Protein AF-A0A7C5H0T4-F1 (afdb_monomer)

Radius of gyration: 26.56 Å; Cα contacts (8 Å, |Δi|>4): 107; chains: 1; bounding box: 60×42×77 Å

Foldseek 3Di:
DDVVVVVVVLVVLVVVLVVLVVVVVCPPPPPAAEDEPVVVLVCLVVLQWAEWEDEPQKIWTAGPVGHIHIYGHDPDDPCVVVSNVVSVHHYHYDYHPPPPVVVVVVSVCSVVVVVVVVVVVVVVVVVVPPPPPPDD

Sequence (136 aa):
MNDLTKNILVWLVIAIVMMAVFSNFSMTNNQSKDMSYSEFLNMVDAEQVSKVEIDGRTVTWETTSGEKYQTFAPPQDDKLIDDLLAHKVNVIATPPEKRSLLVEILINWIPFLLIIGLWIYIMRQMQGGGGRGGAM

Solvent-accessible surface area (backbone atoms only — not comparable to full-atom values): 7922 Å² total; per-residue (Å²): 136,57,71,64,62,57,50,50,51,55,52,49,52,51,50,54,50,50,51,52,55,54,54,58,69,59,73,76,61,77,81,46,47,82,45,56,54,69,59,50,50,53,34,43,78,65,62,40,41,46,34,37,37,41,40,94,49,42,37,39,35,26,31,71,88,68,53,50,32,29,29,61,58,68,100,80,62,83,55,56,64,56,55,36,54,74,58,68,31,45,76,42,78,49,75,70,81,70,70,52,65,69,58,54,53,53,59,68,41,48,67,55,53,49,52,50,52,50,50,53,51,50,54,56,53,55,67,72,66,68,81,83,80,77,87,133

Nearest PDB structures (foldseek):
  2muy-assembly1_A  TM=8.952E-01  e=8.027E-10  Escherichia coli
  7vhp-assembly1_t  TM=9.736E-01  e=2.621E-08  Escherichia coli
  7wi3-assembly1_U  TM=8.104E-01  e=5.687E-08  Escherichia coli K-12
  7wi3-assembly1_r  TM=8.096E-01  e=1.597E-07  Escherichia coli K-12
  7wi3-assembly1_q  TM=7.990E-01  e=1.818E-07  Escherichia coli K-12

Secondary structure (DSSP, 8-state):
--HHHHHHHHHHHHHHHHHHHHHHHGGG---PEE--HHHHHHHHHTT-EEEEEEETTEEEEEETT--EEEEE--TT-SSHHHHHHHTT-EEEEPPP----HHHHHHHHHHHHHHHHHHHHHHHHHHHTTSTT-S--

pLDDT: mean 78.21, std 13.03, range [47.81, 93.38]

Structure (mmCIF, N/CA/C/O backbone):
data_AF-A0A7C5H0T4-F1
#
_entry.id   AF-A0A7C5H0T4-F1
#
loop_
_atom_site.group_PDB
_atom_site.id
_atom_site.type_symbol
_atom_site.label_atom_id
_atom_site.label_alt_id
_atom_site.label_comp_id
_atom_site.label_asym_id
_atom_site.label_entity_id
_atom_site.label_seq_id
_atom_site.pdbx_PDB_ins_code
_atom_site.Cartn_x
_atom_site.Cartn_y
_atom_site.Cartn_z
_atom_site.occupancy
_atom_site.B_iso_or_equiv
_atom_site.auth_seq_id
_atom_site.auth_comp_id
_atom_site.auth_asym_id
_atom_site.auth_atom_id
_atom_site.pdbx_PDB_model_num
ATOM 1 N N . MET A 1 1 ? 24.518 24.581 -34.433 1.00 57.03 1 MET A N 1
ATOM 2 C CA . MET A 1 1 ? 23.776 24.562 -33.152 1.00 57.03 1 MET A CA 1
ATOM 3 C C . MET A 1 1 ? 24.395 23.472 -32.313 1.00 57.03 1 MET A C 1
ATOM 5 O O . MET A 1 1 ? 24.271 22.295 -32.633 1.00 57.03 1 MET A O 1
ATOM 9 N N . ASN A 1 2 ? 25.252 23.943 -31.414 1.00 51.09 2 ASN A N 1
ATOM 10 C CA . ASN A 1 2 ? 26.457 23.267 -30.953 1.00 51.09 2 ASN A CA 1
ATOM 11 C C . ASN A 1 2 ? 26.144 22.026 -30.132 1.00 51.09 2 ASN A C 1
ATOM 13 O O . ASN A 1 2 ? 25.117 21.979 -29.456 1.00 51.09 2 ASN A O 1
ATOM 17 N N . ASP A 1 3 ? 27.063 21.067 -30.149 1.00 65.50 3 ASP A N 1
ATOM 18 C CA . ASP A 1 3 ? 26.987 19.774 -29.464 1.00 65.50 3 ASP A CA 1
ATOM 19 C C . ASP A 1 3 ? 26.569 19.862 -27.985 1.00 65.50 3 ASP A C 1
ATOM 21 O O . ASP A 1 3 ? 25.961 18.934 -27.464 1.00 65.50 3 ASP A O 1
ATOM 25 N N . LEU A 1 4 ? 26.752 21.023 -27.347 1.00 64.94 4 LEU A N 1
ATOM 26 C CA . LEU A 1 4 ? 26.188 21.370 -26.039 1.00 64.94 4 LEU A CA 1
ATOM 27 C C . LEU A 1 4 ? 24.654 21.263 -25.982 1.00 64.94 4 LEU A C 1
ATOM 29 O O . LEU A 1 4 ? 24.124 20.623 -25.084 1.00 64.94 4 LEU A O 1
ATOM 33 N N . THR A 1 5 ? 23.929 21.829 -26.951 1.00 66.00 5 THR A N 1
ATOM 34 C CA . THR A 1 5 ? 22.454 21.748 -27.008 1.00 66.00 5 THR A CA 1
ATOM 35 C C . THR A 1 5 ? 21.959 20.321 -27.238 1.00 66.00 5 THR A C 1
ATOM 37 O O . THR A 1 5 ? 20.943 19.936 -26.670 1.00 66.00 5 THR A O 1
ATOM 40 N N . LYS A 1 6 ? 22.705 19.510 -28.002 1.00 62.94 6 LYS A N 1
ATOM 41 C CA . LYS A 1 6 ? 22.422 18.080 -28.202 1.00 62.94 6 LYS A CA 1
ATOM 42 C C . LYS A 1 6 ? 22.662 17.266 -26.928 1.00 62.94 6 LYS A C 1
ATOM 44 O O . LYS A 1 6 ? 21.812 16.456 -26.572 1.00 62.94 6 LYS A O 1
ATOM 49 N N . ASN A 1 7 ? 23.764 17.513 -26.214 1.00 71.75 7 ASN A N 1
ATOM 50 C C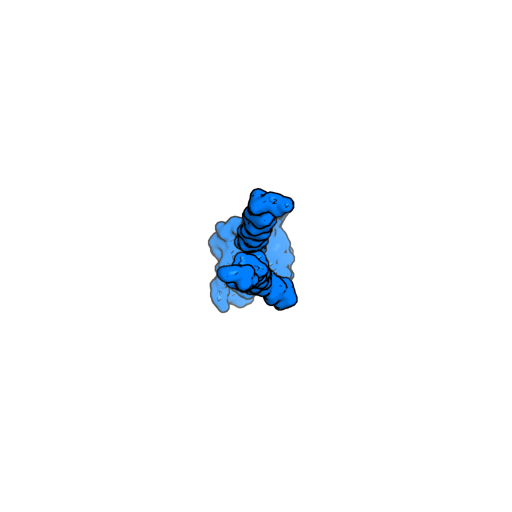A . ASN A 1 7 ? 24.053 16.841 -24.944 1.00 71.75 7 ASN A CA 1
ATOM 51 C C . ASN A 1 7 ? 23.036 17.211 -23.859 1.00 71.75 7 ASN A C 1
ATOM 53 O O . ASN A 1 7 ? 22.556 16.335 -23.147 1.00 71.75 7 ASN A O 1
ATOM 57 N N . ILE A 1 8 ? 22.673 18.492 -23.756 1.00 80.12 8 ILE A N 1
ATOM 58 C CA . ILE A 1 8 ? 21.674 18.971 -22.791 1.00 80.12 8 ILE A CA 1
ATOM 59 C C . ILE A 1 8 ? 20.317 18.303 -23.040 1.00 80.12 8 ILE A C 1
ATOM 61 O O . ILE A 1 8 ? 19.647 17.924 -22.086 1.00 80.12 8 ILE A O 1
ATOM 65 N N . LEU A 1 9 ? 19.935 18.096 -24.304 1.00 77.62 9 LEU A N 1
ATOM 66 C CA . LEU A 1 9 ? 18.687 17.418 -24.659 1.00 77.62 9 LEU A CA 1
ATOM 67 C C . LEU A 1 9 ? 18.668 15.960 -24.179 1.00 77.62 9 LEU A C 1
ATOM 69 O O . LEU A 1 9 ? 17.675 15.517 -23.610 1.00 77.62 9 LEU A O 1
ATOM 73 N N . VAL A 1 10 ? 19.778 15.234 -24.347 1.00 77.31 10 VAL A N 1
ATOM 74 C CA . VAL A 1 10 ? 19.916 13.852 -23.855 1.00 77.31 10 VAL A CA 1
ATOM 75 C C . VAL A 1 10 ? 19.863 13.807 -22.325 1.00 77.31 10 VAL A C 1
ATOM 77 O O . VAL A 1 10 ? 19.125 13.000 -21.763 1.00 77.31 10 VAL A O 1
ATOM 80 N N . TRP A 1 11 ? 20.570 14.709 -21.641 1.00 82.12 11 TRP A N 1
ATOM 81 C CA . TRP A 1 11 ? 20.537 14.804 -20.177 1.00 82.12 11 TRP A CA 1
ATOM 82 C C . TRP A 1 11 ? 19.155 15.171 -19.624 1.00 82.12 11 TRP A C 1
ATOM 84 O O . TRP A 1 11 ? 18.747 14.634 -18.595 1.00 82.12 11 TRP A O 1
ATOM 94 N N . LEU A 1 12 ? 18.410 16.034 -20.316 1.00 83.69 12 LEU A N 1
ATOM 95 C CA . LEU A 1 12 ? 17.051 16.427 -19.940 1.00 83.69 12 LEU A CA 1
ATOM 96 C C . LEU A 1 12 ? 16.082 15.247 -20.065 1.00 83.69 12 LEU A C 1
ATOM 98 O O . LEU A 1 12 ? 15.291 15.006 -19.153 1.00 83.69 12 LEU A O 1
ATOM 102 N N . VAL A 1 13 ? 16.187 14.470 -21.147 1.00 81.62 13 VAL A N 1
ATOM 103 C CA . VAL A 1 13 ? 15.415 13.231 -21.308 1.00 81.62 13 VAL A CA 1
ATOM 104 C C . VAL A 1 13 ? 15.730 12.266 -20.165 1.00 81.62 13 VAL A C 1
ATOM 106 O O . VAL A 1 13 ? 14.809 11.813 -19.498 1.00 81.62 13 VAL A O 1
ATOM 109 N N . ILE A 1 14 ? 17.006 12.021 -19.854 1.00 82.44 14 ILE A N 1
ATOM 110 C CA . ILE A 1 14 ? 17.400 11.148 -18.733 1.00 82.44 14 ILE A CA 1
ATOM 111 C C . ILE A 1 14 ? 16.810 11.641 -17.399 1.00 82.44 14 ILE A C 1
ATOM 113 O O . ILE A 1 14 ? 16.299 10.835 -16.623 1.00 82.44 14 ILE A O 1
ATOM 117 N N . ALA A 1 15 ? 16.824 12.950 -17.137 1.00 84.38 15 ALA A N 1
ATOM 118 C CA . ALA A 1 15 ? 16.274 13.526 -15.910 1.00 84.38 15 ALA A CA 1
ATOM 119 C C . ALA A 1 15 ? 14.751 13.328 -15.781 1.00 84.38 15 ALA A C 1
ATOM 121 O O . ALA A 1 15 ? 14.280 12.937 -14.713 1.00 84.38 15 ALA A O 1
ATOM 122 N N . ILE A 1 16 ? 13.987 13.535 -16.862 1.00 83.38 16 ILE A N 1
ATOM 123 C CA . ILE A 1 16 ? 12.530 13.294 -16.884 1.00 83.38 16 ILE A CA 1
ATOM 124 C C . ILE A 1 16 ? 12.225 11.819 -16.616 1.00 83.38 16 ILE A C 1
ATOM 126 O O . ILE A 1 16 ? 11.290 11.488 -15.892 1.00 83.38 16 ILE A O 1
ATOM 130 N N . VAL A 1 17 ? 13.038 10.929 -17.175 1.00 81.31 17 VAL A N 1
ATOM 131 C CA . VAL A 1 17 ? 12.869 9.481 -17.035 1.00 81.31 17 VAL A CA 1
ATOM 132 C C . VAL A 1 17 ? 13.174 9.032 -15.621 1.00 81.31 17 VAL A C 1
ATOM 134 O O . VAL A 1 17 ? 12.384 8.291 -15.043 1.00 81.31 17 VAL A O 1
ATOM 137 N N . MET A 1 18 ? 14.272 9.517 -15.039 1.00 82.00 18 MET A N 1
ATOM 138 C CA . MET A 1 18 ? 14.559 9.276 -13.628 1.00 82.00 18 MET A CA 1
ATOM 139 C C . MET A 1 18 ? 13.407 9.786 -12.761 1.00 82.00 18 MET A C 1
ATOM 141 O O . MET A 1 18 ? 12.915 9.036 -11.926 1.00 82.00 18 MET A O 1
ATOM 145 N N . MET A 1 19 ? 12.905 11.001 -13.001 1.00 80.75 19 MET A N 1
ATOM 146 C CA . MET A 1 19 ? 11.773 11.551 -12.250 1.00 80.75 19 MET A CA 1
ATOM 147 C C . MET A 1 19 ? 10.503 10.694 -12.390 1.00 80.75 19 MET A C 1
ATOM 149 O O . MET A 1 19 ? 9.835 10.445 -11.390 1.00 80.75 19 MET A O 1
ATOM 153 N N . ALA A 1 20 ? 10.195 10.186 -13.586 1.00 73.31 20 ALA A N 1
ATOM 154 C CA . ALA A 1 20 ? 9.053 9.299 -13.815 1.00 73.31 20 ALA A CA 1
ATOM 155 C C . ALA A 1 20 ? 9.204 7.944 -13.099 1.00 73.31 20 ALA A C 1
ATOM 157 O O . ALA A 1 20 ? 8.242 7.446 -12.513 1.00 73.31 20 ALA A O 1
ATOM 158 N N . VAL A 1 21 ? 10.413 7.370 -13.095 1.00 70.31 21 VAL A N 1
ATOM 159 C CA . VAL A 1 21 ? 10.723 6.133 -12.360 1.00 70.31 21 VAL A CA 1
ATOM 160 C C . VAL A 1 21 ? 10.587 6.360 -10.854 1.00 70.31 21 VAL A C 1
ATOM 162 O O . VAL A 1 21 ? 9.870 5.615 -10.190 1.00 70.31 21 VAL A O 1
ATOM 165 N N . PHE A 1 22 ? 11.193 7.423 -10.315 1.00 68.50 22 PHE A N 1
ATOM 166 C CA . PHE A 1 22 ? 11.082 7.776 -8.895 1.00 68.50 22 PHE A CA 1
ATOM 167 C C . PHE A 1 22 ? 9.638 8.099 -8.481 1.00 68.50 22 PHE A C 1
ATOM 169 O O . PHE A 1 22 ? 9.219 7.708 -7.395 1.00 68.50 22 PHE A O 1
ATOM 176 N N . SER A 1 23 ? 8.852 8.735 -9.355 1.00 65.62 23 SER A N 1
ATOM 177 C CA . SER A 1 23 ? 7.427 8.996 -9.119 1.00 65.62 23 SER A CA 1
ATOM 178 C C . SER A 1 23 ? 6.585 7.719 -9.053 1.00 65.62 23 SER A C 1
ATOM 180 O O . SER A 1 23 ? 5.518 7.733 -8.443 1.00 65.62 23 SER A O 1
ATOM 182 N N . ASN A 1 24 ? 7.018 6.619 -9.681 1.00 58.72 24 ASN A N 1
ATOM 183 C CA . ASN A 1 24 ? 6.301 5.347 -9.581 1.00 58.72 24 ASN A CA 1
ATOM 184 C C . ASN A 1 24 ? 6.526 4.675 -8.219 1.00 58.72 24 ASN A C 1
ATOM 186 O O . ASN A 1 24 ? 5.602 4.069 -7.682 1.00 58.72 24 ASN A O 1
ATOM 190 N N . PHE A 1 25 ? 7.721 4.840 -7.642 1.00 57.09 25 PHE A N 1
ATOM 191 C CA . PHE A 1 25 ? 8.053 4.341 -6.304 1.00 57.09 25 PHE A CA 1
ATOM 192 C C . PHE A 1 25 ? 7.323 5.095 -5.184 1.00 57.09 25 PHE A C 1
ATOM 194 O O . PHE A 1 25 ? 7.049 4.511 -4.139 1.00 57.09 25 PHE A O 1
ATOM 201 N N . SER A 1 26 ? 6.969 6.367 -5.386 1.00 50.59 26 SER A N 1
ATOM 202 C CA . SER A 1 26 ? 6.258 7.170 -4.382 1.00 50.59 26 SER A CA 1
ATOM 203 C C . SER A 1 26 ? 4.736 6.979 -4.377 1.00 50.59 26 SER A C 1
ATOM 205 O O . SER A 1 26 ? 4.076 7.452 -3.456 1.00 50.59 26 SER A O 1
ATOM 207 N N . MET A 1 27 ? 4.167 6.250 -5.345 1.00 47.81 27 MET A N 1
ATOM 208 C CA . MET A 1 27 ? 2.713 6.053 -5.451 1.00 47.81 27 MET A CA 1
ATOM 209 C C . MET A 1 27 ? 2.161 4.903 -4.584 1.00 47.81 27 MET A C 1
ATOM 211 O O . MET A 1 27 ? 0.963 4.651 -4.615 1.00 47.81 27 MET A O 1
ATOM 215 N N . THR A 1 28 ? 3.009 4.245 -3.784 1.00 49.31 28 THR A N 1
ATOM 216 C CA . THR A 1 28 ? 2.621 3.187 -2.821 1.00 49.31 28 THR A CA 1
ATOM 217 C C . THR A 1 28 ? 2.868 3.615 -1.370 1.00 49.31 28 THR A C 1
ATOM 219 O O . THR A 1 28 ? 2.971 2.782 -0.482 1.00 49.31 28 THR A O 1
ATOM 222 N N . ASN A 1 29 ? 2.997 4.915 -1.102 1.00 48.06 29 ASN A N 1
ATOM 223 C CA . ASN A 1 29 ? 3.267 5.413 0.248 1.00 48.06 29 ASN A CA 1
ATOM 224 C C . ASN A 1 29 ? 2.152 6.353 0.717 1.00 48.06 29 ASN A C 1
ATOM 226 O O . ASN A 1 29 ? 2.393 7.499 1.093 1.00 48.06 29 ASN A O 1
ATOM 230 N N . ASN A 1 30 ? 0.910 5.859 0.709 1.00 52.56 30 ASN A N 1
ATOM 231 C CA . ASN A 1 30 ? -0.034 6.345 1.708 1.00 52.56 30 ASN A CA 1
ATOM 232 C C . ASN A 1 30 ? 0.564 5.913 3.048 1.00 52.56 30 ASN A C 1
ATOM 234 O O . ASN A 1 30 ? 0.681 4.722 3.304 1.00 52.56 30 ASN A O 1
ATOM 238 N N . GLN A 1 31 ? 1.040 6.874 3.838 1.00 55.53 31 GLN A N 1
ATOM 239 C CA . GLN A 1 31 ? 1.714 6.639 5.114 1.00 55.53 31 GLN A CA 1
ATOM 240 C C . GLN A 1 31 ? 0.733 6.152 6.188 1.00 55.53 31 GLN A C 1
ATOM 242 O O . GLN A 1 31 ? 0.534 6.810 7.208 1.00 55.53 31 GLN A O 1
ATOM 247 N N . SER A 1 32 ? 0.079 5.021 5.959 1.00 61.88 32 SER A N 1
ATOM 248 C CA . SER A 1 32 ? -0.523 4.260 7.036 1.00 61.88 32 SER A CA 1
ATOM 249 C C . SER A 1 32 ? 0.607 3.676 7.872 1.00 61.88 32 SER A C 1
ATOM 251 O O . SER A 1 32 ? 1.505 3.011 7.359 1.00 61.88 32 SER A O 1
ATOM 253 N N . LYS A 1 33 ? 0.603 3.978 9.170 1.00 78.94 33 LYS A N 1
ATOM 254 C CA . LYS A 1 33 ? 1.526 3.329 10.102 1.00 78.94 33 LYS A CA 1
ATOM 255 C C . LYS A 1 33 ? 1.093 1.874 10.264 1.00 78.94 33 LYS A C 1
ATOM 257 O O . LYS A 1 33 ? -0.089 1.614 10.497 1.00 78.94 33 LYS A O 1
ATOM 262 N N . ASP A 1 34 ? 2.046 0.954 10.159 1.00 85.81 34 ASP A N 1
ATOM 263 C CA . ASP A 1 34 ? 1.798 -0.457 10.434 1.00 85.81 34 ASP A CA 1
ATOM 264 C C . ASP A 1 34 ? 1.435 -0.635 11.911 1.00 85.81 34 ASP A C 1
ATOM 266 O O . ASP A 1 34 ? 2.158 -0.184 12.804 1.00 85.81 34 ASP A O 1
ATOM 270 N N . MET A 1 35 ? 0.313 -1.303 12.161 1.00 89.62 35 MET A N 1
ATOM 271 C CA . MET A 1 35 ? -0.157 -1.663 13.492 1.00 89.62 35 MET A CA 1
ATOM 272 C C . MET A 1 35 ? -0.513 -3.149 13.537 1.00 89.62 35 MET A C 1
ATOM 274 O O . MET A 1 35 ? -0.977 -3.742 12.556 1.00 89.62 35 MET A O 1
ATOM 278 N N . SER A 1 36 ? -0.277 -3.779 14.688 1.00 91.56 36 SER A N 1
ATOM 279 C CA . SER A 1 36 ? -0.592 -5.197 14.860 1.00 91.56 36 SER A CA 1
ATOM 280 C C . SER A 1 36 ? -2.103 -5.446 14.799 1.00 91.56 36 SER A C 1
ATOM 282 O O . SER A 1 36 ? -2.901 -4.601 15.202 1.00 91.56 36 SER A O 1
ATOM 284 N N . TYR A 1 37 ? -2.497 -6.625 14.315 1.00 89.94 37 TYR A N 1
ATOM 285 C CA . TYR A 1 37 ? -3.910 -6.992 14.195 1.00 89.94 37 TYR A CA 1
ATOM 286 C C . TYR A 1 37 ? -4.629 -6.976 15.551 1.00 89.94 37 TYR A C 1
ATOM 288 O O . TYR A 1 37 ? -5.741 -6.476 15.672 1.00 89.94 37 TYR A O 1
ATOM 296 N N . SER A 1 38 ? -3.958 -7.459 16.596 1.00 90.12 38 SER A N 1
ATOM 297 C CA . SER A 1 38 ? -4.489 -7.470 17.959 1.00 90.12 38 SER A CA 1
ATOM 298 C C . SER A 1 38 ? -4.725 -6.062 18.507 1.00 90.12 38 SER A C 1
ATOM 300 O O . SER A 1 38 ? -5.699 -5.824 19.211 1.00 90.12 38 SER A O 1
ATOM 302 N N . GLU A 1 39 ? -3.832 -5.122 18.199 1.00 91.88 39 GLU A N 1
ATOM 303 C CA . GLU A 1 39 ? -3.966 -3.731 18.634 1.00 91.88 39 GLU A CA 1
ATOM 304 C C . GLU A 1 39 ? -5.091 -3.017 17.882 1.00 91.88 39 GLU A C 1
ATOM 306 O O . GLU A 1 39 ? -5.853 -2.274 18.493 1.00 91.88 39 GLU A O 1
ATOM 311 N N . PHE A 1 40 ? -5.268 -3.331 16.597 1.00 92.31 40 PHE A N 1
ATOM 312 C CA . PHE A 1 40 ? -6.445 -2.915 15.842 1.00 92.31 40 PHE A CA 1
ATOM 313 C C . PHE A 1 40 ? -7.748 -3.411 16.488 1.00 92.31 40 PHE A C 1
ATOM 315 O O . PHE A 1 40 ? -8.631 -2.594 16.733 1.00 92.31 40 PHE A O 1
ATOM 322 N N . LEU A 1 41 ? -7.854 -4.701 16.837 1.00 91.06 41 LEU A N 1
ATOM 323 C CA . LEU A 1 41 ? -9.041 -5.232 17.525 1.00 91.06 41 LEU A CA 1
ATOM 324 C C . LEU A 1 41 ? -9.296 -4.521 18.861 1.00 91.06 41 LEU A C 1
ATOM 326 O O . LEU A 1 41 ? -10.417 -4.102 19.123 1.00 91.06 41 LEU A O 1
ATOM 330 N N . ASN A 1 42 ? -8.249 -4.271 19.654 1.00 93.06 42 ASN A N 1
ATOM 331 C CA . ASN A 1 42 ? -8.383 -3.509 20.899 1.00 93.06 42 ASN A CA 1
ATOM 332 C C . ASN A 1 42 ? -8.915 -2.083 20.661 1.00 93.06 42 ASN A C 1
ATOM 334 O O . ASN A 1 42 ? -9.652 -1.556 21.491 1.00 93.06 42 ASN A O 1
ATOM 338 N N . MET A 1 43 ? -8.536 -1.432 19.554 1.00 91.50 43 MET A N 1
ATOM 339 C CA . MET A 1 43 ? -9.050 -0.102 19.206 1.00 91.50 43 MET A CA 1
ATOM 340 C C . MET A 1 43 ? -10.489 -0.137 18.685 1.00 91.50 43 MET A C 1
ATOM 342 O O . MET A 1 43 ? -11.233 0.817 18.921 1.00 91.50 43 MET A O 1
ATOM 346 N N . VAL A 1 44 ? -10.884 -1.213 17.998 1.00 92.44 44 VAL A N 1
ATOM 347 C CA . VAL A 1 44 ? -12.281 -1.459 17.605 1.00 92.44 44 VAL A CA 1
ATOM 348 C C . VAL A 1 44 ? -13.146 -1.628 18.854 1.00 92.44 44 VAL A C 1
ATOM 350 O O . VAL A 1 44 ? -14.134 -0.910 18.995 1.00 92.44 44 VAL A O 1
ATOM 353 N N . ASP A 1 45 ? -12.717 -2.475 19.792 1.00 91.38 45 ASP A N 1
ATOM 354 C CA . ASP A 1 45 ? -13.401 -2.706 21.072 1.00 91.38 45 ASP A CA 1
ATOM 355 C C . ASP A 1 45 ? -13.481 -1.430 21.927 1.00 91.38 45 ASP A C 1
ATOM 357 O O . ASP A 1 45 ? -14.430 -1.220 22.681 1.00 91.38 45 ASP A O 1
ATOM 361 N N . ALA A 1 46 ? -12.487 -0.545 21.808 1.00 92.69 46 ALA A N 1
ATOM 362 C CA . ALA A 1 46 ? -12.462 0.752 22.481 1.00 92.69 46 ALA A CA 1
ATOM 363 C C . ALA A 1 46 ? -13.271 1.853 21.758 1.00 92.69 46 ALA A C 1
ATOM 365 O O . ALA A 1 46 ? -13.200 3.011 22.175 1.00 92.69 46 ALA A O 1
ATOM 366 N N . GLU A 1 47 ? -13.990 1.527 20.677 1.00 91.81 47 GLU A N 1
ATOM 367 C CA . GLU A 1 47 ? -14.747 2.467 19.828 1.00 91.81 47 GLU A CA 1
ATOM 368 C C . GLU A 1 47 ? -13.892 3.628 19.270 1.00 91.81 47 GLU A C 1
ATOM 370 O O . GLU A 1 47 ? -14.378 4.725 18.981 1.00 91.81 47 GLU A O 1
ATOM 375 N N . GLN A 1 48 ? -12.585 3.405 19.101 1.00 93.19 48 GLN A N 1
ATOM 376 C CA . GLN A 1 48 ? -11.650 4.416 18.593 1.00 93.19 48 GLN A CA 1
ATOM 377 C C . GLN A 1 48 ? -11.522 4.394 17.071 1.00 93.19 48 GLN A C 1
ATOM 379 O O . GLN A 1 48 ? -10.879 5.277 16.505 1.00 93.19 48 GLN A O 1
ATOM 384 N N . VAL A 1 49 ? -12.137 3.419 16.403 1.00 93.38 49 VAL A N 1
ATOM 385 C CA . VAL A 1 49 ? -12.099 3.248 14.949 1.00 93.38 49 VAL A CA 1
ATOM 386 C C . VAL A 1 49 ? -13.388 3.783 14.333 1.00 93.38 49 VAL A C 1
ATOM 388 O O . VAL A 1 49 ? -14.484 3.366 14.693 1.00 93.38 49 VAL A O 1
ATOM 391 N N . SER A 1 50 ? -13.263 4.708 13.382 1.00 91.56 50 SER A N 1
ATOM 392 C CA . SER A 1 50 ? -14.407 5.317 12.693 1.00 91.56 50 SER A CA 1
ATOM 393 C C . SER A 1 50 ? -14.722 4.624 11.366 1.00 91.56 50 SER A C 1
ATOM 395 O O . SER A 1 50 ? -15.889 4.465 10.991 1.00 91.56 50 SER A O 1
ATOM 397 N N . LYS A 1 51 ? -13.681 4.194 10.651 1.0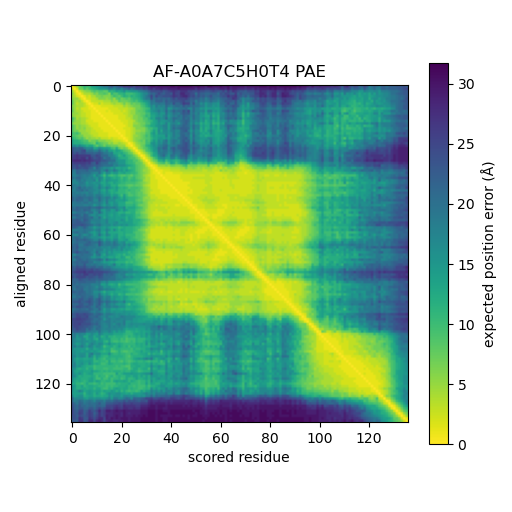0 90.75 51 LYS A N 1
ATOM 398 C CA . LYS A 1 51 ? -13.790 3.621 9.312 1.00 90.75 51 LYS A CA 1
ATOM 399 C C . LYS A 1 51 ? -12.757 2.523 9.108 1.00 90.75 51 LYS A C 1
ATOM 401 O O . LYS A 1 51 ? -11.604 2.671 9.504 1.00 90.75 51 LYS A O 1
ATOM 406 N N . VAL A 1 52 ? -13.171 1.460 8.430 1.00 91.56 52 VAL A N 1
ATOM 407 C CA . VAL A 1 52 ? -12.311 0.350 8.017 1.00 91.56 52 VAL A CA 1
ATOM 408 C C . VAL A 1 52 ? -12.495 0.112 6.527 1.00 91.56 52 VAL A C 1
ATOM 410 O O . VAL A 1 52 ? -13.614 0.090 6.022 1.00 91.56 52 VAL A O 1
ATOM 413 N N . GLU A 1 53 ? -11.387 -0.060 5.826 1.00 89.50 53 GLU A N 1
ATOM 414 C CA . GLU A 1 53 ? -11.299 -0.359 4.410 1.00 89.50 53 GLU A CA 1
ATOM 415 C C . GLU A 1 53 ? -10.545 -1.676 4.220 1.00 89.50 53 GLU A C 1
ATOM 417 O O . GLU A 1 53 ? -9.406 -1.823 4.668 1.00 89.50 53 GLU A O 1
ATOM 422 N N . ILE A 1 54 ? -11.202 -2.652 3.597 1.00 86.44 54 ILE A N 1
ATOM 423 C CA . ILE A 1 54 ? -10.671 -4.009 3.435 1.00 86.44 54 ILE A CA 1
ATOM 424 C C . ILE A 1 54 ? -10.331 -4.230 1.962 1.00 86.44 54 ILE A C 1
ATOM 426 O O . ILE A 1 54 ? -11.234 -4.298 1.128 1.00 86.44 54 ILE A O 1
ATOM 430 N N . ASP A 1 55 ? -9.038 -4.397 1.670 1.00 84.12 55 ASP A N 1
ATOM 431 C CA . ASP A 1 55 ? -8.513 -4.781 0.356 1.00 84.12 55 ASP A CA 1
ATOM 432 C C . ASP A 1 55 ? -7.779 -6.129 0.453 1.00 84.12 55 ASP A C 1
ATOM 434 O O . ASP A 1 55 ? -6.610 -6.234 0.849 1.00 84.12 55 ASP A O 1
ATOM 438 N N . GLY A 1 56 ? -8.495 -7.207 0.127 1.00 82.56 56 GLY A N 1
ATOM 439 C CA . GLY A 1 56 ? -7.982 -8.570 0.221 1.00 82.56 56 GLY A CA 1
ATOM 440 C C . GLY A 1 56 ? -7.645 -8.962 1.663 1.00 82.56 56 GLY A C 1
ATOM 441 O O . GLY A 1 56 ? -8.527 -9.359 2.415 1.00 82.56 56 GLY A O 1
ATOM 442 N N . ARG A 1 57 ? -6.359 -8.897 2.032 1.00 82.94 57 ARG A N 1
ATOM 443 C CA . ARG A 1 57 ? -5.863 -9.158 3.406 1.00 82.94 57 ARG A CA 1
ATOM 444 C C . ARG A 1 57 ? -5.374 -7.902 4.115 1.00 82.94 57 ARG A C 1
ATOM 446 O O . ARG A 1 57 ? -5.047 -7.955 5.299 1.00 82.94 57 ARG A O 1
ATOM 453 N N . THR A 1 58 ? -5.274 -6.804 3.381 1.00 86.94 58 THR A N 1
ATOM 454 C CA . THR A 1 58 ? -4.874 -5.517 3.919 1.00 86.94 58 THR A CA 1
ATOM 455 C C . THR A 1 58 ? -6.106 -4.849 4.500 1.00 86.94 58 THR A C 1
ATOM 457 O O . THR A 1 58 ? -7.101 -4.656 3.804 1.00 86.94 58 THR A O 1
ATOM 460 N N . VAL A 1 59 ? -6.030 -4.491 5.775 1.00 89.19 59 VAL A N 1
ATOM 461 C CA . VAL A 1 59 ? -7.074 -3.749 6.473 1.00 89.19 59 VAL A CA 1
ATOM 462 C C . VAL A 1 59 ? -6.507 -2.377 6.800 1.00 89.19 59 VAL A C 1
ATOM 464 O O . VAL A 1 59 ? -5.630 -2.242 7.654 1.00 89.19 59 VAL A O 1
ATOM 467 N N . THR A 1 60 ? -6.992 -1.361 6.100 1.00 90.44 60 THR A N 1
ATOM 468 C CA . THR A 1 60 ? -6.659 0.040 6.362 1.00 90.44 60 THR A CA 1
ATOM 469 C C . THR A 1 60 ? -7.773 0.639 7.196 1.00 90.44 60 THR A C 1
ATOM 471 O O . THR A 1 60 ? -8.942 0.476 6.866 1.00 90.44 60 THR A O 1
ATOM 474 N N . TRP A 1 61 ? -7.458 1.337 8.274 1.00 90.00 61 TRP A N 1
ATOM 475 C CA . TRP A 1 61 ? -8.480 1.873 9.164 1.00 90.00 61 TRP A CA 1
ATOM 476 C C . TRP A 1 61 ? -8.118 3.260 9.669 1.00 90.00 61 TRP A C 1
ATOM 478 O O . TRP A 1 61 ? -6.955 3.666 9.673 1.00 90.00 61 TRP A O 1
ATOM 488 N N . GLU A 1 62 ? -9.149 4.012 10.028 1.00 91.19 62 GLU A N 1
ATOM 489 C CA . GLU A 1 62 ? -9.060 5.404 10.443 1.00 91.19 62 GLU A CA 1
ATOM 490 C C . GLU A 1 62 ? -9.639 5.549 11.847 1.00 91.19 62 GLU A C 1
ATOM 492 O O . GLU A 1 62 ? -10.739 5.061 12.132 1.00 91.19 62 GLU A O 1
ATOM 497 N N . THR A 1 63 ? -8.902 6.212 12.737 1.00 91.31 63 THR A N 1
ATOM 498 C CA . THR A 1 63 ? -9.398 6.504 14.082 1.00 91.31 63 THR A CA 1
ATOM 499 C C . THR A 1 63 ? -10.483 7.576 14.049 1.00 91.31 63 THR A C 1
ATOM 501 O O . THR A 1 63 ? -10.663 8.295 13.065 1.00 91.31 63 THR A O 1
ATOM 504 N N . THR A 1 64 ? -11.208 7.744 15.148 1.00 89.19 64 THR A N 1
ATOM 505 C CA . THR A 1 64 ? -12.100 8.897 15.352 1.00 89.19 64 THR A CA 1
ATOM 506 C C . THR A 1 64 ? -11.347 10.236 15.342 1.00 89.19 64 THR A C 1
ATOM 508 O O . THR A 1 64 ? -11.937 11.264 15.017 1.00 89.19 64 THR A O 1
ATOM 511 N N . SER A 1 65 ? -10.037 10.221 15.615 1.00 88.88 65 SER A N 1
ATOM 512 C CA . SER A 1 65 ? -9.133 11.376 15.512 1.00 88.88 65 SER A CA 1
ATOM 513 C C . SER A 1 65 ? -8.642 11.661 14.082 1.00 88.88 65 SER A C 1
ATOM 515 O O . SER A 1 65 ? -7.973 12.672 13.869 1.00 88.88 65 SER A O 1
ATOM 517 N N . GLY A 1 66 ? -8.946 10.793 13.107 1.00 84.94 66 GLY A N 1
ATOM 518 C CA . GLY A 1 66 ? -8.534 10.938 11.702 1.00 84.94 66 GLY A CA 1
ATOM 519 C C . GLY A 1 66 ? -7.144 10.378 11.370 1.00 84.94 66 GLY A C 1
ATOM 520 O O . GLY A 1 66 ? -6.620 10.613 10.280 1.00 84.94 66 GLY A O 1
ATOM 521 N N . GLU A 1 67 ? -6.513 9.650 12.294 1.00 87.12 67 GLU A N 1
ATOM 522 C CA . GLU A 1 67 ? -5.233 8.984 12.032 1.00 87.12 67 GLU A CA 1
ATOM 523 C C . GLU A 1 67 ? -5.451 7.671 11.280 1.00 87.12 67 GLU A C 1
ATOM 525 O O . GLU A 1 67 ? -6.356 6.908 11.616 1.00 87.12 67 GLU A O 1
ATOM 530 N N . LYS A 1 68 ? -4.600 7.392 10.286 1.00 89.06 68 LYS A N 1
ATOM 531 C CA . LYS A 1 68 ? -4.701 6.200 9.439 1.00 89.06 68 LYS A CA 1
ATOM 532 C C . LYS A 1 68 ? -3.628 5.178 9.765 1.00 89.06 68 LYS A C 1
ATOM 534 O O . LYS A 1 68 ? -2.436 5.492 9.819 1.00 89.06 68 LYS A O 1
ATOM 539 N N . TYR A 1 69 ? -4.071 3.941 9.882 1.00 90.94 69 TYR A N 1
ATOM 540 C CA . TYR A 1 69 ? -3.250 2.794 10.214 1.00 90.94 69 TYR A CA 1
ATOM 541 C C . TYR A 1 69 ? -3.547 1.648 9.258 1.00 90.94 69 TYR A C 1
ATOM 543 O O . TYR A 1 69 ? -4.593 1.608 8.606 1.00 90.94 69 TYR A O 1
ATOM 551 N N . GLN A 1 70 ? -2.601 0.726 9.162 1.00 91.12 70 GLN A N 1
ATOM 552 C CA . GLN A 1 70 ? -2.725 -0.462 8.334 1.00 91.12 70 GLN A CA 1
ATOM 553 C C . GLN A 1 70 ? -2.377 -1.690 9.155 1.00 91.12 70 GLN A C 1
ATOM 555 O O . GLN A 1 70 ? -1.440 -1.689 9.952 1.00 91.12 70 GLN A O 1
ATOM 560 N N . THR A 1 71 ? -3.145 -2.748 8.950 1.00 91.06 71 THR A N 1
ATOM 561 C CA . THR A 1 71 ? -2.874 -4.058 9.521 1.00 91.06 71 THR A CA 1
ATOM 562 C C . THR A 1 71 ? -3.147 -5.156 8.497 1.00 91.06 71 THR A C 1
ATOM 564 O O . THR A 1 71 ? -3.768 -4.921 7.457 1.00 91.06 71 THR A O 1
ATOM 567 N N . PHE A 1 72 ? -2.659 -6.361 8.774 1.00 88.44 72 PHE A N 1
ATOM 568 C CA . PHE A 1 72 ? -2.880 -7.534 7.935 1.00 88.44 72 PHE A CA 1
ATOM 569 C C . PHE A 1 72 ? -3.757 -8.536 8.674 1.00 88.44 72 PHE A C 1
ATOM 571 O O . PHE A 1 72 ? -3.369 -9.049 9.726 1.00 88.44 72 PHE A O 1
ATOM 578 N N . ALA A 1 73 ? -4.925 -8.827 8.104 1.00 85.69 73 ALA A N 1
ATOM 579 C CA . ALA A 1 73 ? -5.856 -9.788 8.674 1.00 85.69 73 ALA A CA 1
ATOM 580 C C . ALA A 1 73 ? -5.353 -11.234 8.474 1.00 85.69 73 ALA A C 1
ATOM 582 O O . ALA A 1 73 ? -4.832 -11.573 7.399 1.00 85.69 73 ALA A O 1
ATOM 583 N N . PRO A 1 74 ? -5.522 -12.116 9.477 1.00 83.31 74 PRO A N 1
ATOM 584 C CA . PRO A 1 74 ? -5.291 -13.546 9.320 1.00 83.31 74 PRO A CA 1
ATOM 585 C C . PRO A 1 74 ? -6.172 -14.154 8.209 1.00 83.31 74 PRO A C 1
ATOM 587 O O . PRO A 1 74 ? -7.256 -13.649 7.931 1.00 83.31 74 PRO A O 1
ATOM 590 N N . PRO A 1 75 ? -5.763 -15.274 7.581 1.00 72.38 75 PRO A N 1
ATOM 591 C CA . PRO A 1 75 ? -6.470 -15.838 6.426 1.00 72.38 75 PRO A CA 1
ATOM 592 C C . PRO A 1 75 ? -7.895 -16.363 6.689 1.00 72.38 75 PRO A C 1
ATOM 594 O O . PRO A 1 75 ? -8.565 -16.737 5.730 1.00 72.38 75 PRO A O 1
ATOM 597 N N . GLN A 1 76 ? -8.327 -16.469 7.947 1.00 71.69 76 GLN A N 1
ATOM 598 C CA . GLN A 1 76 ? -9.587 -17.096 8.368 1.00 71.69 76 GLN A CA 1
ATOM 599 C C . GLN A 1 76 ? -10.163 -16.360 9.583 1.00 71.69 76 GLN A C 1
ATOM 601 O O . GLN A 1 76 ? -10.264 -16.933 10.667 1.00 71.69 76 GLN A O 1
ATOM 606 N N . ASP A 1 77 ? -10.478 -15.076 9.425 1.00 75.19 77 ASP A N 1
ATOM 607 C CA . ASP A 1 77 ? -11.214 -14.334 10.449 1.00 75.19 77 ASP A CA 1
ATOM 608 C C . ASP A 1 77 ? -12.615 -13.969 9.953 1.00 75.19 77 ASP A C 1
ATOM 610 O O . ASP A 1 77 ? -12.859 -12.883 9.429 1.00 75.19 77 ASP A O 1
ATOM 614 N N . ASP A 1 78 ? -13.535 -14.922 10.101 1.00 76.81 78 ASP A N 1
ATOM 615 C CA . ASP A 1 78 ? -14.942 -14.741 9.739 1.00 76.81 78 ASP A CA 1
ATOM 616 C C . ASP A 1 78 ? -15.678 -13.814 10.725 1.00 76.81 78 ASP A C 1
ATOM 618 O O . ASP A 1 78 ? -16.762 -13.328 10.409 1.00 76.81 78 ASP A O 1
ATOM 622 N N . LYS A 1 79 ? -15.104 -13.555 11.911 1.00 84.50 79 LYS A N 1
ATOM 623 C CA . LYS A 1 79 ? -15.736 -12.752 12.971 1.00 84.50 79 LYS A CA 1
ATOM 624 C C . LYS A 1 79 ? -15.442 -11.266 12.857 1.00 84.50 79 LYS A C 1
ATOM 626 O O . LYS A 1 79 ? -16.231 -10.464 13.341 1.00 84.50 79 LYS A O 1
ATOM 631 N N . LEU A 1 80 ? -14.358 -10.894 12.179 1.00 85.81 80 LEU A N 1
ATOM 632 C CA . LEU A 1 80 ? -13.941 -9.501 12.060 1.00 85.81 80 LEU A CA 1
ATOM 633 C C . LEU A 1 80 ? -15.066 -8.579 11.565 1.00 85.81 80 LEU A C 1
ATOM 635 O O . LEU A 1 80 ? -15.268 -7.496 12.10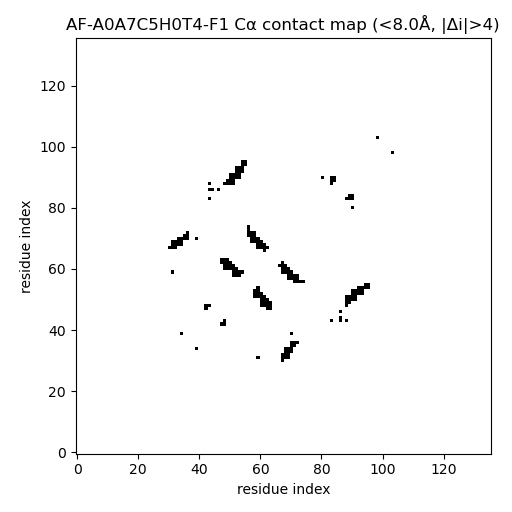4 1.00 85.81 80 LEU A O 1
ATOM 639 N N . ILE A 1 81 ? -15.808 -8.992 10.535 1.00 86.25 81 ILE A N 1
ATOM 640 C CA . ILE A 1 81 ? -16.891 -8.167 9.981 1.00 86.25 81 ILE A CA 1
ATOM 641 C C . ILE A 1 81 ? -18.025 -8.013 11.001 1.00 86.25 81 ILE A C 1
ATOM 643 O O . ILE A 1 81 ? -18.540 -6.907 11.169 1.00 86.25 81 ILE A O 1
ATOM 647 N N . ASP A 1 82 ? -18.384 -9.092 11.696 1.00 88.00 82 ASP A N 1
ATOM 648 C CA . ASP A 1 82 ? -19.427 -9.074 12.722 1.00 88.00 82 ASP A CA 1
ATOM 649 C C . ASP A 1 82 ? -19.037 -8.154 13.889 1.00 88.00 82 ASP A C 1
ATOM 651 O O . ASP A 1 82 ? -19.851 -7.333 14.320 1.00 88.00 82 ASP A O 1
ATOM 655 N N . ASP A 1 83 ? -17.780 -8.217 14.340 1.00 87.50 83 ASP A N 1
ATOM 656 C CA . ASP A 1 83 ? -17.253 -7.378 15.422 1.00 87.50 83 ASP A CA 1
ATOM 657 C C . ASP A 1 83 ? -17.225 -5.893 15.021 1.00 87.50 83 ASP A C 1
ATOM 659 O O . ASP A 1 83 ? -17.627 -5.023 15.799 1.00 87.50 83 ASP A O 1
ATOM 663 N N . LEU A 1 84 ? -16.835 -5.580 13.782 1.00 89.19 84 LEU A N 1
ATOM 664 C CA . LEU A 1 84 ? -16.855 -4.210 13.255 1.00 89.19 84 LEU A CA 1
ATOM 665 C C . LEU A 1 84 ? -18.277 -3.639 13.173 1.00 89.19 84 LEU A C 1
ATOM 667 O O . LEU A 1 84 ? -18.508 -2.480 13.534 1.00 89.19 84 LEU A O 1
ATOM 671 N N . LEU A 1 85 ? -19.242 -4.447 12.725 1.00 87.44 85 LEU A N 1
ATOM 672 C CA . LEU A 1 85 ? -20.646 -4.043 12.651 1.00 87.44 85 LEU A CA 1
ATOM 673 C C . LEU A 1 85 ? -21.264 -3.875 14.046 1.00 87.44 85 LEU A C 1
ATOM 675 O O . LEU A 1 85 ? -22.038 -2.935 14.254 1.00 87.44 85 LEU A O 1
ATOM 679 N N . ALA A 1 86 ? -20.897 -4.728 15.008 1.00 89.44 86 ALA A N 1
ATOM 680 C CA . ALA A 1 86 ? -21.339 -4.622 16.399 1.00 89.44 86 ALA A CA 1
ATOM 681 C C . ALA A 1 86 ? -20.902 -3.294 17.045 1.00 89.44 86 ALA A C 1
ATOM 683 O O . ALA A 1 86 ? -21.694 -2.666 17.753 1.00 89.44 86 ALA A O 1
ATOM 684 N N . HIS A 1 87 ? -19.697 -2.820 16.720 1.00 89.56 87 HIS A N 1
ATOM 685 C CA . HIS A 1 87 ? -19.140 -1.552 17.206 1.00 89.56 87 HIS A CA 1
ATOM 686 C C . HIS A 1 87 ? -19.467 -0.342 16.309 1.00 89.56 87 HIS A C 1
ATOM 688 O O . HIS A 1 87 ? -18.905 0.736 16.484 1.00 89.56 87 HIS A O 1
ATOM 694 N N . LYS A 1 88 ? -20.408 -0.484 15.359 1.00 86.19 88 LYS A N 1
ATOM 695 C CA . LYS A 1 88 ? -20.866 0.588 14.446 1.00 86.19 88 LYS A CA 1
ATOM 696 C C . LYS A 1 88 ? -19.750 1.212 13.599 1.00 86.19 88 LYS A C 1
ATOM 698 O O . LYS A 1 88 ? -19.860 2.368 13.181 1.00 86.19 88 LYS A O 1
ATOM 703 N N . VAL A 1 89 ? -18.698 0.452 13.316 1.00 8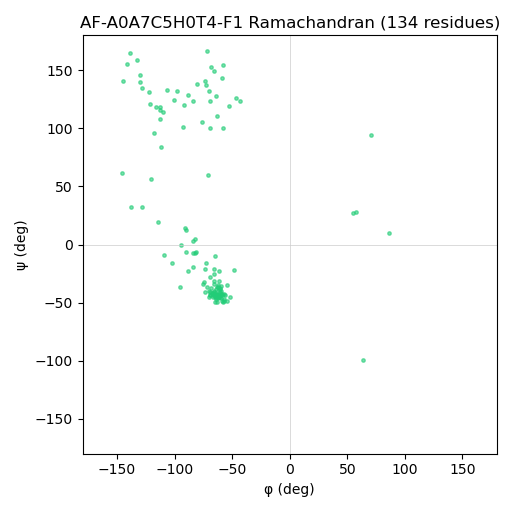9.25 89 VAL A N 1
ATOM 704 C CA . VAL A 1 89 ? -17.607 0.900 12.453 1.00 89.25 89 VAL A CA 1
ATOM 705 C C . VAL A 1 89 ? -18.089 0.923 11.005 1.00 89.25 89 VAL A C 1
ATOM 707 O O . VAL A 1 89 ? -18.766 0.004 10.540 1.00 89.25 89 VAL A O 1
ATOM 710 N N . ASN A 1 90 ? -17.743 1.975 10.262 1.00 87.25 90 ASN A N 1
ATOM 711 C CA . ASN A 1 90 ? -18.091 2.051 8.848 1.00 87.25 90 ASN A CA 1
ATOM 712 C C . ASN A 1 90 ? -17.159 1.150 8.022 1.00 87.25 90 ASN A C 1
ATOM 714 O O . ASN A 1 90 ? -15.993 1.493 7.811 1.00 87.25 90 ASN A O 1
ATOM 718 N N . VAL A 1 91 ? -17.672 0.008 7.564 1.00 86.81 91 VAL A N 1
ATOM 719 C CA . VAL A 1 91 ? -16.915 -0.970 6.773 1.00 86.81 91 VAL A CA 1
ATOM 720 C C . VAL A 1 91 ? -17.081 -0.687 5.281 1.00 86.81 91 VAL A C 1
ATOM 722 O O . VAL A 1 91 ? -18.185 -0.746 4.739 1.00 86.81 91 VAL A O 1
ATOM 725 N N . ILE A 1 92 ? -15.968 -0.420 4.601 1.00 84.75 92 ILE A N 1
ATOM 726 C CA . ILE A 1 92 ? -15.895 -0.259 3.150 1.00 84.75 92 ILE A CA 1
ATOM 727 C C . ILE A 1 92 ? -15.093 -1.424 2.574 1.00 84.75 92 ILE A C 1
ATOM 729 O O . ILE A 1 92 ? -13.905 -1.575 2.837 1.00 84.75 92 ILE A O 1
ATOM 733 N N . ALA A 1 93 ? -15.745 -2.249 1.760 1.00 75.62 93 ALA A N 1
ATOM 734 C CA . ALA A 1 93 ? -15.058 -3.238 0.943 1.00 75.62 93 ALA A CA 1
ATOM 735 C C . ALA A 1 93 ? -14.769 -2.610 -0.422 1.00 75.62 93 ALA A C 1
ATOM 737 O O . ALA A 1 93 ? -15.664 -2.493 -1.266 1.00 75.62 93 ALA A O 1
ATOM 738 N N . THR A 1 94 ? -13.536 -2.168 -0.632 1.00 67.50 94 THR A N 1
ATOM 739 C CA . THR A 1 94 ? -13.072 -1.716 -1.943 1.00 67.50 94 THR A CA 1
ATOM 740 C C . THR A 1 94 ? -12.523 -2.922 -2.699 1.00 67.50 94 THR A C 1
ATOM 742 O O . THR A 1 94 ? -11.715 -3.678 -2.161 1.00 67.50 94 THR A O 1
ATOM 745 N N . PRO A 1 95 ? -12.956 -3.164 -3.950 1.00 61.44 95 PRO A N 1
ATOM 746 C CA . PRO A 1 95 ? -12.223 -4.093 -4.793 1.00 61.44 95 PRO A CA 1
ATOM 747 C C . PRO A 1 95 ? -10.789 -3.564 -4.932 1.00 61.44 95 PRO A C 1
ATOM 749 O O . PRO A 1 95 ? -10.638 -2.343 -5.042 1.00 61.44 95 PRO A O 1
ATOM 752 N N . PRO A 1 96 ? -9.767 -4.442 -4.967 1.00 60.84 96 PRO A N 1
ATOM 753 C CA . PRO A 1 96 ? -8.382 -4.020 -5.134 1.00 60.84 96 PRO A CA 1
ATOM 754 C C . PRO A 1 96 ? -8.316 -3.018 -6.272 1.00 60.84 96 PRO A C 1
ATOM 756 O O . PRO A 1 96 ? -8.837 -3.308 -7.361 1.00 60.84 96 PRO A O 1
ATOM 759 N N . GLU A 1 97 ? -7.739 -1.840 -6.013 1.00 60.75 97 GLU A N 1
ATOM 760 C CA . GLU A 1 97 ? -7.592 -0.823 -7.045 1.00 60.75 97 GLU A CA 1
ATOM 761 C C . GLU A 1 97 ? -6.781 -1.438 -8.181 1.00 60.75 97 GLU A C 1
ATOM 763 O O . GLU A 1 97 ? -5.557 -1.576 -8.134 1.00 60.75 97 GLU A O 1
ATOM 768 N N . LYS A 1 98 ? -7.487 -1.857 -9.232 1.00 58.06 98 LYS A N 1
ATOM 769 C CA . LYS A 1 98 ? -6.852 -2.296 -10.460 1.00 58.06 98 LYS A CA 1
ATOM 770 C C . LYS A 1 98 ? -6.260 -1.040 -11.055 1.00 58.06 98 LYS A C 1
ATOM 772 O O . LYS A 1 98 ? -6.980 -0.241 -11.660 1.00 58.06 98 LYS A O 1
ATOM 777 N N . ARG A 1 99 ? -4.951 -0.861 -10.857 1.00 60.91 99 ARG A N 1
ATOM 778 C CA . ARG A 1 99 ? -4.169 0.146 -11.571 1.00 60.91 99 ARG A CA 1
ATOM 779 C C . ARG A 1 99 ? -4.617 0.070 -13.029 1.00 60.91 99 ARG A C 1
ATOM 781 O O . ARG A 1 99 ? -4.673 -1.016 -13.604 1.00 60.91 99 ARG A O 1
ATOM 788 N N . SER A 1 100 ? -5.084 1.194 -13.574 1.00 76.75 100 SER A N 1
ATOM 789 C CA . SER A 1 100 ? -5.718 1.195 -14.893 1.00 76.75 100 SER A CA 1
ATOM 790 C C . SER A 1 100 ? -4.783 0.518 -15.889 1.00 76.75 100 SER A C 1
ATOM 792 O O . SER A 1 100 ? -3.678 1.010 -16.097 1.00 76.75 100 SER A O 1
ATOM 794 N N . LEU A 1 101 ? -5.219 -0.587 -16.505 1.00 78.81 101 LEU A N 1
ATOM 795 C CA . LEU A 1 101 ? -4.368 -1.392 -17.391 1.00 78.81 101 LEU A CA 1
ATOM 796 C C . LEU A 1 101 ? -3.746 -0.537 -18.505 1.00 78.81 101 LEU A C 1
ATOM 798 O O . L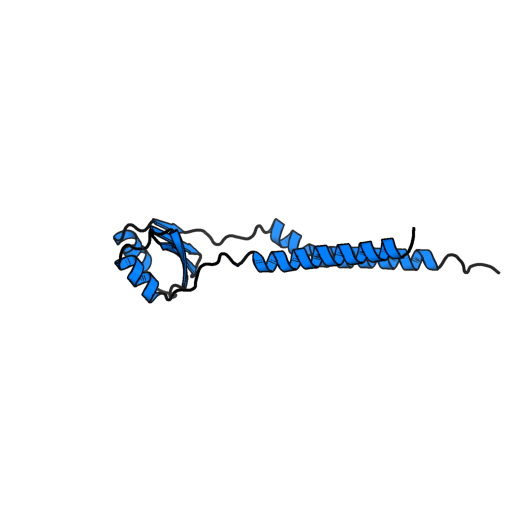EU A 1 101 ? -2.593 -0.724 -18.866 1.00 78.81 101 LEU A O 1
ATOM 802 N N . LEU A 1 102 ? -4.480 0.468 -18.995 1.00 78.00 102 LEU A N 1
ATOM 803 C CA . LEU A 1 102 ? -3.973 1.446 -19.961 1.00 78.00 102 LEU A CA 1
ATOM 804 C C . LEU A 1 102 ? -2.814 2.287 -19.405 1.00 78.00 102 LEU A C 1
ATOM 806 O O . LEU A 1 102 ? -1.825 2.497 -20.100 1.00 78.00 102 LEU A O 1
ATOM 810 N N . VAL A 1 103 ? -2.926 2.755 -18.159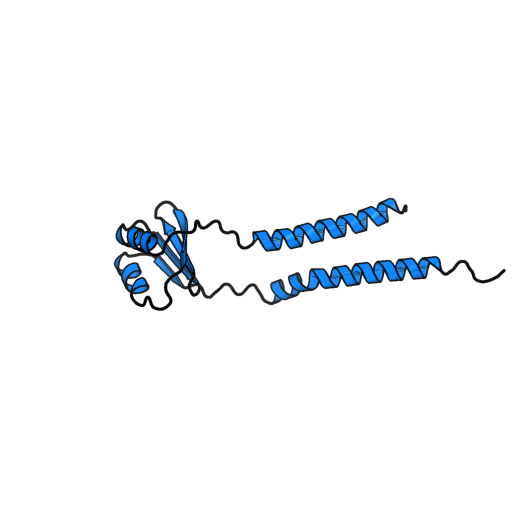 1.00 79.25 103 VAL A N 1
ATOM 811 C CA . VAL A 1 103 ? -1.888 3.543 -17.474 1.00 79.25 103 VAL A CA 1
ATOM 812 C C . VAL A 1 103 ? -0.673 2.667 -17.169 1.00 79.25 103 VAL A C 1
ATOM 814 O O . VAL A 1 103 ? 0.457 3.096 -17.378 1.00 79.25 103 VAL A O 1
ATOM 817 N N . GLU A 1 104 ? -0.890 1.424 -16.741 1.00 81.31 104 GLU A N 1
ATOM 818 C CA . GLU A 1 104 ? 0.177 0.456 -16.487 1.00 81.31 104 GLU A CA 1
ATOM 819 C C . GLU A 1 104 ? 0.952 0.100 -17.765 1.00 81.31 104 GLU A C 1
ATOM 821 O O . GLU A 1 104 ? 2.184 0.124 -17.764 1.00 81.31 104 GLU A O 1
ATOM 826 N N . ILE A 1 105 ? 0.250 -0.153 -18.876 1.00 83.94 105 ILE A N 1
ATOM 827 C CA . ILE A 1 105 ? 0.867 -0.400 -20.188 1.00 83.94 105 ILE A CA 1
ATOM 828 C C . ILE A 1 105 ? 1.648 0.834 -20.654 1.00 83.94 105 ILE A C 1
ATOM 830 O O . ILE A 1 105 ? 2.797 0.700 -21.075 1.00 83.94 105 ILE A O 1
ATOM 834 N N . LEU A 1 106 ? 1.067 2.035 -20.543 1.00 83.38 106 LEU A N 1
ATOM 835 C CA . LEU A 1 106 ? 1.723 3.278 -20.953 1.00 83.38 106 LEU A CA 1
ATOM 836 C C . LEU A 1 106 ? 3.026 3.508 -20.175 1.00 83.38 106 LEU A C 1
ATOM 838 O O . LEU A 1 106 ? 4.054 3.804 -20.780 1.00 83.38 106 LEU A O 1
ATOM 842 N N . ILE A 1 107 ? 2.998 3.328 -18.850 1.00 79.94 107 ILE A N 1
ATOM 843 C CA . ILE A 1 107 ? 4.171 3.498 -17.982 1.00 79.94 107 ILE A CA 1
ATOM 844 C C . ILE A 1 107 ? 5.242 2.452 -18.303 1.00 79.94 107 ILE A C 1
ATOM 846 O O . ILE A 1 107 ? 6.411 2.808 -18.453 1.00 79.94 107 ILE A O 1
ATOM 850 N N . ASN A 1 108 ? 4.858 1.185 -18.478 1.00 81.12 108 ASN A N 1
ATOM 851 C CA . ASN A 1 108 ? 5.794 0.118 -18.842 1.00 81.12 108 ASN A CA 1
ATOM 852 C C . ASN A 1 108 ? 6.401 0.299 -20.242 1.00 81.12 108 ASN A C 1
ATOM 854 O O . ASN A 1 108 ? 7.466 -0.250 -20.522 1.00 81.12 108 ASN A O 1
ATOM 858 N N . TRP A 1 109 ? 5.765 1.072 -21.127 1.00 85.25 109 TRP A N 1
ATOM 859 C CA . TRP A 1 109 ? 6.294 1.381 -22.458 1.00 85.25 109 TRP A CA 1
ATOM 860 C C . TRP A 1 109 ? 7.276 2.557 -22.483 1.00 85.25 109 TRP A C 1
ATOM 862 O O . TRP A 1 109 ? 8.072 2.640 -23.419 1.00 85.25 109 TRP A O 1
ATOM 872 N N . ILE A 1 110 ? 7.292 3.428 -21.465 1.00 84.31 110 ILE A N 1
ATOM 873 C CA . ILE A 1 110 ? 8.230 4.565 -21.389 1.00 84.31 110 ILE A CA 1
ATOM 874 C C . ILE A 1 110 ? 9.702 4.114 -21.528 1.00 84.31 110 ILE A C 1
ATOM 876 O O . ILE A 1 110 ? 10.400 4.683 -22.373 1.00 84.31 110 ILE A O 1
ATOM 880 N N . PRO A 1 111 ? 10.192 3.081 -20.806 1.00 78.62 111 PRO A N 1
ATOM 881 C CA . PRO A 1 111 ? 11.559 2.576 -20.964 1.00 78.62 111 PRO A CA 1
ATOM 882 C C . PRO A 1 111 ? 11.887 2.155 -22.401 1.00 78.62 111 PRO A C 1
ATOM 884 O O . PRO A 1 111 ? 12.945 2.499 -22.927 1.00 78.62 111 PRO A O 1
ATOM 887 N N . PHE A 1 112 ? 10.965 1.456 -23.067 1.00 86.12 112 PHE A N 1
ATOM 888 C CA . PHE A 1 112 ? 11.162 0.994 -24.441 1.00 86.12 112 PHE A CA 1
ATOM 889 C C . PHE A 1 112 ? 11.162 2.153 -25.442 1.00 86.12 112 PHE A C 1
ATOM 891 O O . PHE A 1 112 ? 12.035 2.209 -26.309 1.00 86.12 112 PHE A O 1
ATOM 898 N N . LEU A 1 113 ? 10.241 3.112 -25.305 1.00 86.50 113 LEU A N 1
ATOM 899 C CA . LEU A 1 113 ? 10.172 4.290 -26.177 1.00 86.50 113 LEU A CA 1
ATOM 900 C C . LEU A 1 113 ? 11.427 5.161 -26.078 1.00 86.50 113 LEU A C 1
ATOM 902 O O . LEU A 1 113 ? 11.877 5.700 -27.088 1.00 86.50 113 LEU A O 1
ATOM 906 N N . LEU A 1 114 ? 12.029 5.264 -24.894 1.00 84.38 114 LEU A N 1
ATOM 907 C CA . LEU A 1 114 ? 13.300 5.966 -24.716 1.00 84.38 114 LEU A CA 1
ATOM 908 C C . LEU A 1 114 ? 14.457 5.277 -25.415 1.00 84.38 114 LEU A C 1
ATOM 910 O O . LEU A 1 114 ? 15.244 5.950 -26.076 1.00 84.38 114 LEU A O 1
ATOM 914 N N . ILE A 1 115 ? 14.562 3.953 -25.279 1.00 84.25 115 ILE A N 1
ATOM 915 C CA . ILE A 1 115 ? 15.603 3.175 -25.955 1.00 84.25 115 ILE A CA 1
ATOM 916 C C . ILE A 1 115 ? 15.442 3.323 -27.467 1.00 84.25 115 ILE A C 1
ATOM 918 O O . ILE A 1 115 ? 16.425 3.587 -28.153 1.00 84.25 115 ILE A O 1
ATOM 922 N N . ILE A 1 116 ? 14.214 3.225 -27.983 1.00 88.56 116 ILE A N 1
ATOM 923 C CA . ILE A 1 116 ? 13.921 3.434 -29.407 1.00 88.56 116 ILE A CA 1
ATOM 924 C C . ILE A 1 116 ? 14.286 4.864 -29.825 1.00 88.56 116 ILE A C 1
ATOM 926 O O . ILE A 1 116 ? 14.947 5.051 -30.844 1.00 88.56 116 ILE A O 1
ATOM 930 N N . GLY A 1 117 ? 13.923 5.876 -29.034 1.00 87.88 117 GLY A N 1
ATOM 931 C CA . GLY A 1 117 ? 14.270 7.273 -29.299 1.00 87.88 117 GLY A CA 1
ATOM 932 C C . GLY A 1 117 ? 15.782 7.510 -29.336 1.00 87.88 117 GLY A C 1
ATOM 933 O O . GLY A 1 117 ? 16.284 8.170 -30.248 1.00 87.88 117 GLY A O 1
ATOM 934 N N . LEU A 1 118 ? 16.521 6.917 -28.396 1.00 83.56 118 LEU A N 1
ATOM 935 C CA . LEU A 1 118 ? 17.980 6.962 -28.353 1.00 83.56 118 LEU A CA 1
ATOM 936 C C . LEU A 1 118 ? 18.601 6.197 -29.529 1.00 83.56 118 LEU A C 1
ATOM 938 O O . LEU A 1 118 ? 19.538 6.684 -30.154 1.00 83.56 118 LEU A O 1
ATOM 942 N N . TRP A 1 119 ? 18.062 5.031 -29.875 1.00 85.00 119 TRP A N 1
ATOM 943 C CA . TRP A 1 119 ? 18.519 4.221 -31.001 1.00 85.00 119 TRP A CA 1
ATOM 944 C C . TRP A 1 119 ? 18.329 4.950 -32.337 1.00 85.00 119 TRP A C 1
ATOM 946 O O . TRP A 1 119 ? 19.267 5.037 -33.130 1.00 85.00 119 TRP A O 1
ATOM 956 N N . ILE A 1 120 ? 17.162 5.570 -32.551 1.00 85.44 120 ILE A N 1
ATOM 957 C CA . ILE A 1 120 ? 16.898 6.436 -33.711 1.00 85.44 120 ILE A CA 1
ATOM 958 C C . ILE A 1 120 ? 17.867 7.622 -33.717 1.00 85.44 120 ILE A C 1
ATOM 960 O O . ILE A 1 120 ? 18.405 7.974 -34.768 1.00 85.44 120 ILE A O 1
ATOM 964 N N . TYR A 1 121 ? 18.118 8.234 -32.558 1.00 82.38 121 TYR A N 1
ATOM 965 C CA . TYR A 1 121 ? 19.072 9.333 -32.434 1.00 82.38 121 TYR A CA 1
ATOM 966 C C . TYR A 1 121 ? 20.496 8.912 -32.842 1.00 82.38 121 TYR A C 1
ATOM 968 O O . TYR A 1 121 ? 21.126 9.618 -33.633 1.00 82.38 121 TYR A O 1
ATOM 976 N N . ILE A 1 122 ? 20.971 7.747 -32.387 1.00 78.81 122 ILE A N 1
ATOM 977 C CA . ILE A 1 122 ? 22.290 7.185 -32.732 1.00 78.81 122 ILE A CA 1
ATOM 978 C C . ILE A 1 122 ? 22.373 6.857 -34.228 1.00 78.81 122 ILE A C 1
ATOM 980 O O . ILE A 1 122 ? 23.331 7.256 -34.892 1.00 78.81 122 ILE A O 1
ATOM 984 N N . MET A 1 123 ? 21.354 6.198 -34.788 1.00 80.75 123 MET A N 1
ATOM 985 C CA . MET A 1 123 ? 21.288 5.882 -36.222 1.00 80.75 123 MET A CA 1
ATOM 986 C C . MET A 1 123 ? 21.336 7.154 -37.073 1.00 80.75 123 MET A C 1
ATOM 988 O O . MET A 1 123 ? 22.098 7.244 -38.038 1.00 80.75 123 MET A O 1
ATOM 992 N N . ARG A 1 124 ? 20.589 8.187 -36.667 1.00 75.94 124 ARG A N 1
ATOM 993 C CA . ARG A 1 124 ? 20.605 9.490 -37.338 1.00 75.94 124 ARG A CA 1
ATOM 994 C C . ARG A 1 124 ? 21.961 10.193 -37.210 1.00 75.94 124 ARG A C 1
ATOM 996 O O . ARG A 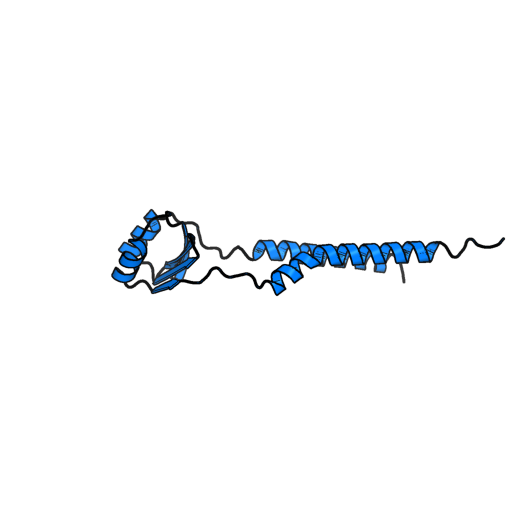1 124 ? 22.348 10.929 -38.115 1.00 75.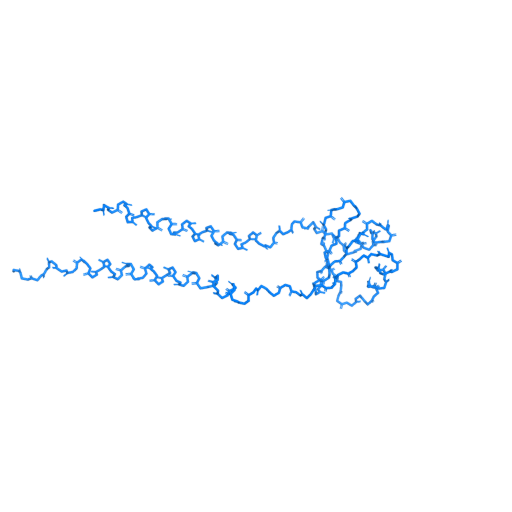94 124 ARG A O 1
ATOM 1003 N N . GLN A 1 125 ? 22.691 9.973 -36.117 1.00 67.94 125 GLN A N 1
ATOM 1004 C CA . GLN A 1 125 ? 24.030 10.528 -35.913 1.00 67.94 125 GLN A CA 1
ATOM 1005 C C . GLN A 1 125 ? 25.090 9.825 -36.777 1.00 67.94 125 GLN A C 1
ATOM 1007 O O . GLN A 1 125 ? 25.935 10.503 -37.359 1.00 67.94 125 GLN A O 1
ATOM 1012 N N . MET A 1 126 ? 25.025 8.498 -36.918 1.00 68.00 126 MET A N 1
ATOM 1013 C CA . MET A 1 126 ? 25.962 7.728 -37.750 1.00 68.00 126 MET A CA 1
ATOM 1014 C C . MET A 1 126 ? 25.749 7.976 -39.250 1.00 68.00 126 MET A C 1
ATOM 1016 O O . MET A 1 126 ? 26.716 8.150 -39.992 1.00 68.00 126 MET A O 1
ATOM 1020 N N . GLN A 1 127 ? 24.496 8.082 -39.703 1.00 61.50 127 GLN A N 1
ATOM 1021 C CA . GLN A 1 127 ? 24.191 8.313 -41.121 1.00 61.50 127 GLN A CA 1
ATOM 1022 C C . GLN A 1 127 ? 24.503 9.754 -41.578 1.00 61.50 127 GLN A C 1
ATOM 1024 O O . GLN A 1 127 ? 24.759 9.989 -42.756 1.00 61.50 127 GLN A O 1
ATOM 1029 N N . GLY A 1 128 ? 24.572 10.713 -40.646 1.00 56.94 128 GLY A N 1
ATOM 1030 C CA . GLY A 1 128 ? 25.022 12.088 -40.901 1.00 56.94 128 GLY A CA 1
ATOM 1031 C C . GLY A 1 128 ? 26.547 12.289 -40.911 1.00 56.94 128 GLY A C 1
ATOM 1032 O O . GLY A 1 128 ? 26.999 13.384 -41.241 1.00 56.94 128 GLY A O 1
ATOM 1033 N N . GLY A 1 129 ? 27.340 11.267 -40.556 1.00 54.94 129 GLY A N 1
ATOM 1034 C CA . GLY A 1 129 ? 28.811 11.322 -40.509 1.00 54.94 129 GLY A CA 1
ATOM 1035 C C . GLY A 1 129 ? 29.534 10.655 -41.690 1.00 54.94 129 GLY A C 1
ATOM 1036 O O . GLY A 1 129 ? 30.713 10.918 -41.900 1.00 54.94 129 GLY A O 1
ATOM 1037 N N . GLY A 1 130 ? 28.847 9.823 -42.483 1.00 54.34 130 GLY A N 1
ATOM 1038 C CA . GLY A 1 130 ? 29.449 9.028 -43.570 1.00 54.34 130 GLY A CA 1
ATOM 1039 C C . GLY A 1 130 ? 29.409 9.648 -44.975 1.00 54.34 130 GLY A C 1
ATOM 1040 O O . GLY A 1 130 ? 29.896 9.044 -45.922 1.00 54.34 130 GLY A O 1
ATOM 1041 N N . GLY A 1 131 ? 28.841 10.847 -45.141 1.00 53.88 131 GLY A N 1
ATOM 1042 C CA . GLY A 1 131 ? 28.623 11.482 -46.453 1.00 53.88 131 GLY A CA 1
ATOM 1043 C C . GLY A 1 131 ? 29.746 12.394 -46.965 1.00 53.88 131 GLY A C 1
ATOM 1044 O O . GLY A 1 131 ? 29.508 13.181 -47.876 1.00 53.88 131 GLY A O 1
ATOM 1045 N N . ARG A 1 132 ? 30.950 12.355 -46.381 1.00 51.09 132 ARG A N 1
ATOM 1046 C CA . ARG A 1 132 ? 32.081 13.229 -46.768 1.00 51.09 132 ARG A CA 1
ATOM 1047 C C . ARG A 1 132 ? 33.384 12.467 -47.048 1.00 51.09 132 ARG A C 1
ATOM 1049 O O . ARG A 1 132 ? 34.467 12.980 -46.804 1.00 51.09 132 ARG A O 1
ATOM 1056 N N . GLY A 1 133 ? 33.265 11.244 -47.560 1.00 55.94 133 GLY A N 1
ATOM 1057 C CA . GLY A 1 133 ? 34.398 10.386 -47.927 1.00 55.94 133 GLY A CA 1
ATOM 1058 C C . GLY A 1 133 ? 34.201 9.642 -49.248 1.00 55.94 133 GLY A C 1
ATOM 1059 O O . GLY A 1 133 ? 34.654 8.512 -49.378 1.00 55.94 133 GLY A O 1
ATOM 1060 N N . GLY A 1 134 ? 33.483 10.238 -50.203 1.00 62.06 134 GLY A N 1
ATOM 1061 C CA . GLY A 1 134 ? 33.359 9.730 -51.568 1.00 62.06 134 GLY A CA 1
ATOM 1062 C C . GLY A 1 134 ? 33.976 10.719 -52.553 1.00 62.06 134 GLY A C 1
ATOM 1063 O O . GLY A 1 134 ? 33.487 11.840 -52.651 1.00 62.06 134 GLY A O 1
ATOM 1064 N N . ALA A 1 135 ? 35.004 10.254 -53.268 1.00 50.78 135 ALA A N 1
ATOM 1065 C CA . ALA A 1 135 ? 35.791 10.925 -54.307 1.00 50.78 135 ALA A CA 1
ATOM 1066 C C . ALA A 1 135 ? 36.733 12.044 -53.827 1.00 50.78 135 ALA A C 1
ATOM 1068 O O . ALA A 1 135 ? 36.321 13.195 -53.725 1.00 50.78 135 ALA A O 1
ATOM 1069 N N . MET A 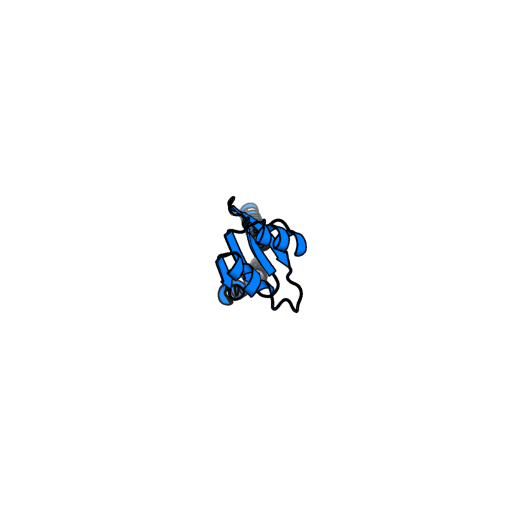1 136 ? 38.004 11.694 -53.585 1.00 50.91 136 MET A N 1
ATOM 1070 C CA . MET A 1 136 ? 39.153 12.038 -54.447 1.00 50.91 136 MET A CA 1
ATOM 1071 C C . MET A 1 136 ? 40.222 10.952 -54.313 1.00 50.91 136 MET A C 1
ATOM 1073 O O . MET A 1 136 ? 40.418 10.484 -53.170 1.00 50.91 136 MET A O 1
#

Mean predicted aligned error: 13.19 Å